Protein AF-A0A519QI95-F1 (afdb_monomer_lite)

Sequence (100 aa):
SDVVQIDHFGTYACRPVNNQAGNRPSAHSRAAALDFGGVRLRDGRRITVAGDWSADDAEARFLKRIRDDACRIFGTVLSPDYNSFHRDHLHLEPGGRLCS

Radius of gyration: 13.73 Å; chains: 1; bounding box: 38×26×34 Å

pLDDT: mean 96.86, std 2.3, range [86.88, 98.81]

Structure (mmCIF, N/CA/C/O backbone):
data_AF-A0A519QI95-F1
#
_entry.id   AF-A0A519QI95-F1
#
loop_
_atom_site.group_PDB
_atom_site.id
_atom_site.type_symbol
_atom_site.label_atom_id
_atom_site.label_alt_id
_atom_site.label_comp_id
_atom_site.label_asym_id
_atom_site.label_entity_id
_atom_site.label_seq_id
_atom_site.pdbx_PDB_ins_code
_atom_site.Cartn_x
_atom_site.Cartn_y
_atom_site.Cartn_z
_atom_site.occupancy
_atom_site.B_iso_or_equiv
_atom_site.auth_seq_id
_atom_site.auth_comp_id
_atom_site.auth_asym_id
_atom_site.auth_atom_id
_atom_site.pdbx_PDB_model_num
ATOM 1 N N . SER A 1 1 ? -17.630 2.031 11.699 1.00 91.88 1 SER A N 1
ATOM 2 C CA . SER A 1 1 ? -17.479 3.315 10.995 1.00 91.88 1 SER A CA 1
ATOM 3 C C . SER A 1 1 ? -17.062 3.018 9.572 1.00 91.88 1 SER A C 1
ATOM 5 O O . SER A 1 1 ? -16.319 2.060 9.382 1.00 91.88 1 SER A O 1
ATOM 7 N N . ASP A 1 2 ? -17.564 3.777 8.602 1.00 97.56 2 ASP A N 1
ATOM 8 C CA . ASP A 1 2 ? -17.315 3.526 7.178 1.00 97.56 2 ASP A CA 1
ATOM 9 C C . ASP A 1 2 ? -15.968 4.096 6.743 1.00 97.56 2 ASP A C 1
ATOM 11 O O . ASP A 1 2 ? -15.550 5.144 7.242 1.00 97.56 2 ASP A O 1
ATOM 15 N N . VAL A 1 3 ? -15.329 3.453 5.764 1.00 97.88 3 VAL A N 1
ATOM 16 C CA . VAL A 1 3 ? -14.205 4.047 5.030 1.00 97.88 3 VAL A CA 1
ATOM 17 C C . VAL A 1 3 ? -14.740 5.178 4.155 1.00 97.88 3 VAL A C 1
ATOM 19 O O . VAL A 1 3 ? -15.657 4.974 3.363 1.00 97.88 3 VAL A O 1
ATOM 22 N N . VAL A 1 4 ? -14.156 6.366 4.288 1.00 98.62 4 VAL A N 1
ATOM 23 C CA . VAL A 1 4 ? -14.525 7.555 3.497 1.00 98.62 4 VAL A CA 1
ATOM 24 C C . VAL A 1 4 ? -13.399 8.039 2.591 1.00 98.62 4 VAL A C 1
ATOM 26 O O . VAL A 1 4 ? -13.644 8.842 1.696 1.00 98.62 4 VAL A O 1
ATOM 29 N N . GLN A 1 5 ? -12.171 7.557 2.798 1.00 98.56 5 GLN A N 1
ATOM 30 C CA . GLN A 1 5 ? -11.023 7.895 1.962 1.00 98.56 5 GLN A CA 1
ATOM 31 C C . GLN A 1 5 ? -9.966 6.789 2.008 1.00 98.56 5 GLN A C 1
ATOM 33 O O . GLN A 1 5 ? -9.762 6.159 3.046 1.00 98.56 5 GLN A O 1
ATOM 38 N N . ILE A 1 6 ? -9.264 6.612 0.889 1.00 98.38 6 ILE A N 1
ATOM 39 C CA . ILE A 1 6 ? -8.042 5.812 0.774 1.00 98.38 6 ILE A CA 1
ATOM 40 C C . ILE A 1 6 ? -6.855 6.770 0.658 1.00 98.38 6 ILE A C 1
ATOM 42 O O . ILE A 1 6 ? -6.888 7.696 -0.151 1.00 98.38 6 ILE A O 1
ATOM 46 N N . ASP A 1 7 ? -5.811 6.537 1.447 1.00 98.44 7 ASP A N 1
ATOM 47 C CA . ASP A 1 7 ? -4.531 7.230 1.323 1.00 98.44 7 ASP A CA 1
ATOM 48 C C . ASP A 1 7 ? -3.549 6.339 0.540 1.00 98.44 7 ASP A C 1
ATOM 50 O O . ASP A 1 7 ? -3.398 5.154 0.843 1.00 98.44 7 ASP A O 1
ATOM 54 N N . HIS A 1 8 ? -2.870 6.899 -0.464 1.00 98.19 8 HIS A N 1
ATOM 55 C CA . HIS A 1 8 ? -1.904 6.182 -1.304 1.00 98.19 8 HIS A CA 1
ATOM 56 C C . HIS A 1 8 ? -0.688 7.056 -1.645 1.00 98.19 8 HIS A C 1
ATOM 58 O O . HIS A 1 8 ? -0.780 8.284 -1.637 1.00 98.19 8 HIS A O 1
ATOM 64 N N . PHE A 1 9 ? 0.441 6.436 -1.995 1.00 97.75 9 PHE A N 1
ATOM 65 C CA . PHE A 1 9 ? 1.687 7.133 -2.363 1.00 97.75 9 PHE A CA 1
ATOM 66 C C . PHE A 1 9 ? 1.891 7.287 -3.873 1.00 97.75 9 PHE A C 1
ATOM 68 O O . PHE A 1 9 ? 2.844 7.923 -4.316 1.00 97.75 9 PHE A O 1
ATOM 75 N N . GLY A 1 10 ? 0.942 6.786 -4.666 1.00 96.44 10 GLY A N 1
ATOM 76 C CA . GLY A 1 10 ? 0.854 7.043 -6.099 1.00 96.44 10 GLY A CA 1
ATOM 77 C C . GLY A 1 10 ? 0.927 5.773 -6.932 1.00 96.44 10 GLY A C 1
ATOM 78 O O . GLY A 1 10 ? 1.037 4.664 -6.412 1.00 96.44 10 GLY A O 1
ATOM 79 N N . THR A 1 11 ? 0.827 5.964 -8.245 1.00 97.06 11 THR A N 1
ATOM 80 C CA . THR A 1 11 ? 0.807 4.870 -9.223 1.00 97.06 11 THR A CA 1
ATOM 81 C C . THR A 1 11 ? 1.953 4.939 -10.222 1.00 97.06 11 THR A C 1
ATOM 83 O O . THR A 1 11 ? 2.465 3.905 -10.644 1.00 97.06 11 THR A O 1
ATOM 86 N N . TYR A 1 12 ? 2.419 6.139 -10.572 1.00 97.06 12 TYR A N 1
ATOM 87 C CA . TYR A 1 12 ? 3.472 6.336 -11.562 1.00 97.06 12 TYR A CA 1
ATOM 88 C C . TYR A 1 12 ? 4.758 6.884 -10.944 1.00 97.06 12 TYR A C 1
ATOM 90 O O . TYR A 1 12 ? 4.757 7.911 -10.269 1.00 97.06 12 TYR A O 1
ATOM 98 N N . ALA A 1 13 ? 5.868 6.217 -11.250 1.00 95.75 13 ALA A N 1
ATOM 99 C CA . ALA A 1 13 ? 7.218 6.707 -11.018 1.00 95.75 13 ALA A CA 1
ATOM 100 C C . ALA A 1 13 ? 8.170 6.019 -12.004 1.00 95.75 13 ALA A C 1
ATOM 102 O O . ALA A 1 13 ? 8.371 4.805 -11.936 1.00 95.75 13 ALA A O 1
ATOM 103 N N . CYS A 1 14 ? 8.773 6.783 -12.918 1.00 96.00 14 CYS A N 1
ATOM 104 C CA . CYS A 1 14 ? 9.738 6.252 -13.882 1.00 96.00 14 CYS A CA 1
ATOM 105 C C . CYS A 1 14 ? 11.079 5.956 -13.191 1.00 96.00 14 CYS A C 1
ATOM 107 O O . CYS A 1 14 ? 11.973 6.797 -13.151 1.00 96.00 14 CYS A O 1
ATOM 109 N N . ARG A 1 15 ? 11.185 4.768 -12.586 1.00 94.94 15 ARG A N 1
ATOM 110 C CA . ARG A 1 15 ? 12.354 4.319 -11.819 1.00 94.94 15 ARG A CA 1
ATOM 111 C C . ARG A 1 15 ? 12.578 2.804 -11.921 1.00 94.94 15 ARG A C 1
ATOM 113 O O . ARG A 1 15 ? 11.620 2.052 -12.156 1.00 94.94 15 ARG A O 1
ATOM 120 N N . PRO A 1 16 ? 13.812 2.322 -11.698 1.00 96.12 16 PRO A N 1
ATOM 121 C CA . PRO A 1 16 ? 14.051 0.903 -11.464 1.00 96.12 16 PRO A CA 1
ATOM 122 C C . PRO A 1 16 ? 13.473 0.456 -10.109 1.00 96.12 16 PRO A C 1
ATOM 124 O O . PRO A 1 16 ? 13.159 1.278 -9.241 1.00 96.12 16 PRO A O 1
ATOM 127 N N . VAL A 1 17 ? 13.329 -0.860 -9.920 1.00 93.06 17 VAL A N 1
ATOM 128 C CA . VAL A 1 17 ? 12.896 -1.446 -8.637 1.00 93.06 17 VAL A CA 1
ATOM 129 C C . VAL A 1 17 ? 13.790 -0.946 -7.496 1.00 93.06 17 VAL A C 1
ATOM 131 O O . VAL A 1 17 ? 15.019 -0.948 -7.605 1.00 93.06 17 VAL A O 1
ATOM 134 N N . ASN A 1 18 ? 13.154 -0.508 -6.405 1.00 91.06 18 ASN A N 1
ATOM 135 C CA . ASN A 1 18 ? 13.783 0.068 -5.210 1.00 91.06 18 ASN A CA 1
ATOM 136 C C . ASN A 1 18 ? 14.677 1.296 -5.472 1.00 91.06 18 ASN A C 1
ATOM 138 O O . ASN A 1 18 ? 15.527 1.603 -4.642 1.00 91.06 18 ASN A O 1
ATOM 142 N N . ASN A 1 19 ? 14.514 1.9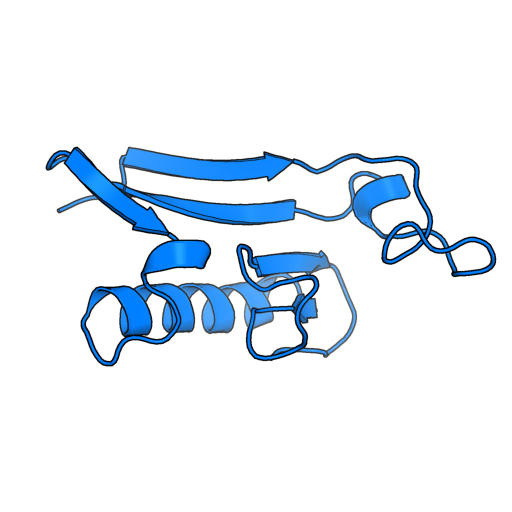96 -6.608 1.00 91.50 19 ASN A N 1
ATOM 143 C CA . ASN A 1 19 ? 15.404 3.088 -7.041 1.00 91.50 19 ASN A CA 1
ATOM 144 C C . ASN A 1 19 ? 16.884 2.677 -7.192 1.00 91.50 19 ASN A C 1
ATOM 146 O O . ASN A 1 19 ? 17.764 3.534 -7.205 1.00 91.50 19 ASN A O 1
ATOM 150 N N . GLN A 1 20 ? 17.184 1.383 -7.322 1.00 92.38 20 GLN A N 1
ATOM 151 C CA . GLN A 1 20 ? 18.564 0.909 -7.442 1.00 92.38 20 GLN A CA 1
ATOM 152 C C . GLN A 1 20 ? 18.970 0.809 -8.914 1.00 92.38 20 GLN A C 1
ATOM 154 O O . GLN A 1 20 ? 18.299 0.154 -9.715 1.00 92.38 20 GLN A O 1
ATOM 159 N N . ALA A 1 21 ? 20.072 1.465 -9.280 1.00 92.88 21 ALA A N 1
ATOM 160 C CA . ALA A 1 21 ? 20.606 1.417 -10.636 1.00 92.8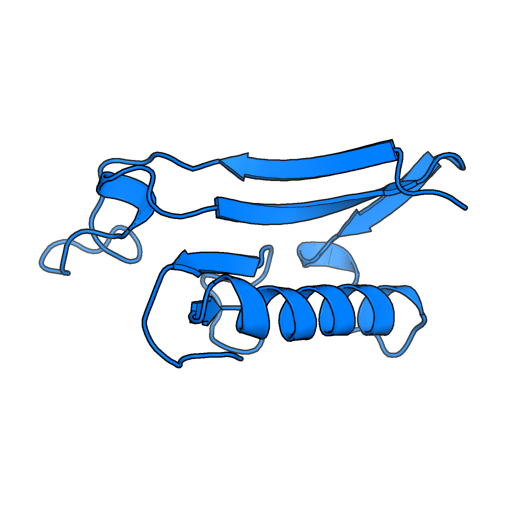8 21 ALA A CA 1
ATOM 161 C C . ALA A 1 21 ? 20.963 -0.026 -11.038 1.00 92.88 21 ALA A C 1
ATOM 163 O O . ALA A 1 21 ? 21.507 -0.783 -10.240 1.00 92.88 21 ALA A O 1
ATOM 164 N N . GLY A 1 22 ? 20.643 -0.403 -12.278 1.00 93.81 22 GLY A N 1
ATOM 165 C CA . GLY A 1 22 ? 20.855 -1.761 -12.794 1.00 93.81 22 GLY A CA 1
ATOM 166 C C . GLY A 1 22 ? 19.702 -2.738 -12.536 1.00 93.81 22 GLY A C 1
ATOM 167 O O . GLY A 1 22 ? 19.624 -3.759 -13.216 1.00 93.81 22 GLY A O 1
ATOM 168 N N . ASN A 1 23 ? 18.761 -2.421 -11.638 1.00 95.00 23 ASN A N 1
ATOM 169 C CA . ASN A 1 23 ? 17.551 -3.229 -11.480 1.00 95.00 23 ASN A CA 1
ATOM 170 C C . ASN A 1 23 ? 16.605 -3.077 -12.677 1.00 95.00 23 ASN A C 1
ATOM 172 O O . ASN A 1 23 ? 16.572 -2.049 -13.359 1.00 95.00 23 ASN A O 1
ATOM 176 N N . ARG A 1 24 ? 15.757 -4.094 -12.882 1.00 95.06 24 ARG A N 1
ATOM 177 C CA . ARG A 1 24 ? 14.665 -4.032 -13.864 1.00 95.06 24 ARG A CA 1
ATOM 178 C C . ARG A 1 24 ? 13.741 -2.827 -13.602 1.00 95.06 24 ARG A C 1
ATOM 180 O O . ARG A 1 24 ? 13.597 -2.411 -12.446 1.00 95.06 24 ARG A O 1
ATOM 187 N N . PRO A 1 25 ? 13.040 -2.308 -14.628 1.00 95.88 25 PRO A N 1
ATOM 188 C CA . PRO A 1 25 ? 12.002 -1.300 -14.427 1.00 95.88 25 PRO A CA 1
ATOM 189 C C . PRO A 1 25 ? 10.913 -1.791 -13.460 1.00 95.88 25 PRO A C 1
ATOM 191 O O . PRO A 1 25 ? 10.424 -2.917 -13.596 1.00 95.88 25 PRO A O 1
ATOM 194 N N . SER A 1 26 ? 10.521 -0.942 -12.506 1.00 95.19 26 SER A N 1
ATOM 195 C CA . SER A 1 26 ? 9.396 -1.202 -11.590 1.00 95.19 26 SER A CA 1
ATOM 196 C C . SER A 1 26 ? 8.060 -1.200 -12.346 1.00 95.19 26 SER A C 1
ATOM 198 O O . SER A 1 26 ? 7.955 -0.549 -13.387 1.00 95.19 26 SER A O 1
ATOM 200 N N . ALA A 1 27 ? 7.006 -1.850 -11.843 1.00 96.31 27 ALA A N 1
ATOM 201 C CA . ALA A 1 27 ? 5.666 -1.681 -12.414 1.00 96.31 27 ALA A CA 1
ATOM 202 C C . ALA A 1 27 ? 5.162 -0.228 -12.343 1.00 96.31 27 ALA A C 1
ATOM 204 O O . ALA A 1 27 ? 4.491 0.230 -13.271 1.00 96.31 27 ALA A O 1
ATOM 205 N N . HIS A 1 28 ? 5.605 0.553 -11.351 1.00 97.44 28 HIS A N 1
ATOM 206 C CA . HIS A 1 28 ? 5.349 1.997 -11.305 1.00 97.44 28 HIS A CA 1
ATOM 207 C C . HIS A 1 28 ? 5.891 2.753 -12.520 1.00 97.44 28 HIS A C 1
ATOM 209 O O . HIS A 1 28 ? 5.321 3.775 -12.899 1.00 97.44 28 HIS A O 1
ATOM 215 N N . SER A 1 29 ? 6.939 2.251 -13.188 1.00 96.69 29 SER A N 1
ATOM 216 C CA . SER A 1 29 ? 7.455 2.884 -14.415 1.00 96.69 29 SER A CA 1
ATOM 217 C C . SER A 1 29 ? 6.447 2.871 -15.565 1.00 96.69 29 SER A C 1
ATOM 219 O O . SER A 1 29 ? 6.596 3.624 -16.521 1.00 96.69 29 SER A O 1
ATOM 221 N N . ARG A 1 30 ? 5.403 2.040 -15.460 1.00 95.88 30 ARG A N 1
ATOM 222 C CA . ARG A 1 30 ? 4.324 1.891 -16.443 1.00 95.88 30 ARG A CA 1
ATOM 223 C C . ARG A 1 30 ? 2.954 2.272 -15.879 1.00 95.88 30 ARG A C 1
ATOM 225 O O . ARG A 1 30 ? 1.949 1.919 -16.481 1.00 95.88 30 ARG A O 1
ATOM 232 N N . ALA A 1 31 ? 2.913 2.931 -14.716 1.00 96.62 31 ALA A N 1
ATOM 233 C CA . ALA A 1 31 ? 1.682 3.177 -13.958 1.00 96.62 31 ALA A CA 1
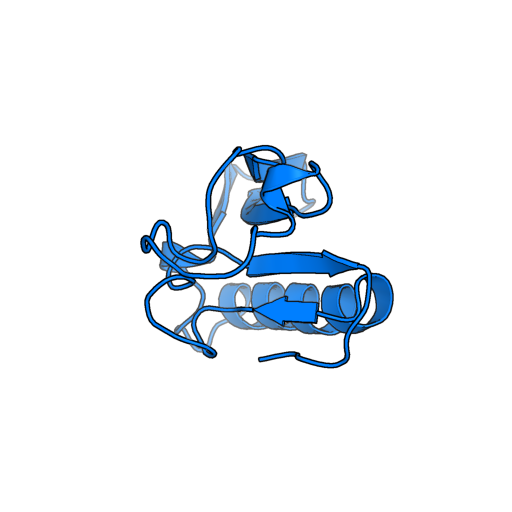ATOM 234 C C . ALA A 1 31 ? 0.868 1.895 -13.672 1.00 96.62 31 ALA A C 1
ATOM 236 O O . ALA A 1 31 ? -0.345 1.943 -13.494 1.00 96.62 31 ALA A O 1
ATOM 237 N N . ALA A 1 32 ? 1.546 0.744 -13.632 1.00 96.81 32 ALA A N 1
ATOM 238 C CA . ALA A 1 32 ? 0.945 -0.572 -13.448 1.00 96.81 32 ALA A CA 1
ATOM 239 C C . ALA A 1 32 ? 1.061 -1.047 -11.992 1.00 96.81 32 ALA A C 1
ATOM 241 O O . ALA A 1 32 ? 1.170 -2.238 -11.745 1.00 96.81 32 ALA A O 1
ATOM 242 N N . ALA A 1 33 ? 1.094 -0.125 -11.032 1.00 97.69 33 ALA A N 1
ATOM 243 C CA . ALA A 1 33 ? 1.098 -0.448 -9.613 1.00 97.69 33 ALA A CA 1
ATOM 244 C C . ALA A 1 33 ? 0.451 0.670 -8.793 1.00 97.69 33 ALA A C 1
ATOM 246 O O . ALA A 1 33 ? 0.325 1.795 -9.278 1.00 97.69 33 ALA A O 1
ATOM 247 N N . LEU A 1 34 ? 0.067 0.364 -7.556 1.00 98.12 34 LEU A N 1
ATOM 248 C CA . LEU A 1 34 ? -0.438 1.311 -6.564 1.00 98.12 34 LEU A CA 1
ATOM 249 C C . LEU A 1 34 ? 0.214 1.023 -5.211 1.00 98.12 34 LEU A C 1
ATOM 251 O O . LEU A 1 34 ? 0.146 -0.105 -4.732 1.00 98.12 34 LEU A O 1
ATOM 255 N N . ASP A 1 35 ? 0.752 2.059 -4.572 1.00 98.50 35 ASP A N 1
ATOM 256 C CA . ASP A 1 35 ? 1.236 1.970 -3.192 1.00 98.50 35 ASP A CA 1
ATOM 257 C C . ASP A 1 35 ? 0.135 2.452 -2.232 1.00 98.50 35 ASP A C 1
ATOM 259 O O . ASP A 1 35 ? -0.087 3.656 -2.075 1.00 98.50 35 ASP A O 1
ATOM 263 N N . PHE A 1 36 ? -0.594 1.520 -1.614 1.00 98.75 36 PHE A N 1
ATOM 264 C CA . PHE A 1 36 ? -1.662 1.795 -0.645 1.00 98.75 36 PHE A CA 1
ATOM 265 C C . PHE A 1 36 ? -1.080 2.067 0.749 1.00 98.75 36 PHE A C 1
ATOM 267 O O . PHE A 1 36 ? -0.396 1.214 1.307 1.00 98.75 36 PHE A O 1
ATOM 274 N N . GLY A 1 37 ? -1.384 3.224 1.341 1.00 98.69 37 GLY A N 1
ATOM 275 C CA . GLY A 1 37 ? -0.863 3.628 2.654 1.00 98.69 37 GLY A CA 1
ATOM 276 C C . GLY A 1 37 ? -1.848 3.460 3.817 1.00 98.69 37 GLY A C 1
ATOM 277 O O . GLY A 1 37 ? -1.422 3.376 4.970 1.00 98.69 37 GLY A O 1
ATOM 278 N N . GLY A 1 38 ? -3.158 3.417 3.552 1.00 98.69 38 GLY A N 1
ATOM 279 C CA . GLY A 1 38 ? -4.174 3.282 4.597 1.00 98.69 38 GLY A CA 1
ATOM 280 C C . GLY A 1 38 ? -5.549 3.829 4.219 1.00 98.69 38 GLY A C 1
ATOM 281 O O . GLY A 1 38 ? -5.821 4.161 3.065 1.00 98.69 38 GLY A O 1
ATOM 282 N N . VAL A 1 39 ? -6.420 3.957 5.219 1.00 98.81 39 VAL A N 1
ATOM 283 C CA . VAL A 1 39 ? -7.772 4.514 5.078 1.00 98.81 39 VAL A CA 1
ATOM 284 C C . VAL A 1 39 ? -8.072 5.572 6.131 1.00 98.81 39 VAL A C 1
ATOM 286 O O . VAL A 1 39 ? -7.501 5.580 7.224 1.00 98.81 39 VAL A O 1
ATOM 289 N N . ARG A 1 40 ? -9.044 6.430 5.815 1.00 98.56 40 ARG A N 1
ATOM 290 C CA . ARG A 1 40 ? -9.708 7.309 6.782 1.00 98.56 40 ARG A CA 1
ATOM 291 C C . ARG A 1 40 ? -11.145 6.867 6.966 1.00 98.56 40 ARG A C 1
ATOM 293 O O . ARG A 1 40 ? -11.841 6.575 5.989 1.00 98.56 40 ARG A O 1
ATOM 300 N N . LEU A 1 41 ? -11.579 6.838 8.216 1.00 98.56 41 LEU A N 1
ATOM 301 C CA . LEU A 1 41 ? -12.935 6.480 8.592 1.00 98.56 41 LEU A CA 1
ATOM 302 C C . LEU A 1 41 ? -13.788 7.731 8.810 1.00 98.56 41 LEU A C 1
ATOM 304 O O . LEU A 1 41 ? -13.278 8.805 9.130 1.00 98.56 41 LEU A O 1
ATOM 308 N N . ARG A 1 42 ? -15.110 7.590 8.669 1.00 98.50 42 ARG A N 1
ATOM 309 C CA . ARG A 1 42 ? -16.083 8.681 8.863 1.00 98.50 42 ARG A CA 1
ATOM 310 C C . ARG A 1 42 ? -16.008 9.323 10.255 1.00 98.50 42 ARG A C 1
ATOM 312 O O . ARG A 1 42 ? -16.372 10.481 10.409 1.00 98.50 42 ARG A O 1
ATOM 319 N N . ASP A 1 43 ? -15.535 8.574 11.249 1.00 97.62 43 ASP A N 1
ATOM 320 C CA . ASP A 1 43 ? -15.359 9.022 12.638 1.00 97.62 43 ASP A CA 1
ATOM 321 C C . ASP A 1 43 ? -14.032 9.774 12.873 1.00 97.62 43 ASP A C 1
ATOM 323 O O . ASP A 1 43 ? -13.714 10.120 14.007 1.00 97.62 43 ASP A O 1
ATOM 327 N N . GLY A 1 44 ? -13.258 10.033 11.814 1.00 97.81 44 GLY A N 1
ATOM 328 C CA . GLY A 1 44 ? -11.993 10.762 11.865 1.00 97.81 44 GL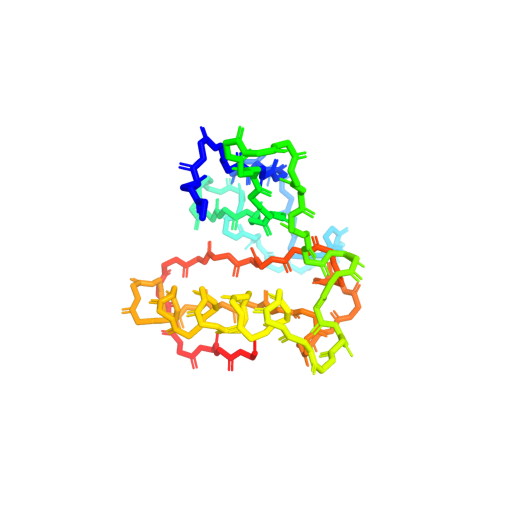Y A CA 1
ATOM 329 C C . GLY A 1 44 ? -10.769 9.889 12.143 1.00 97.81 44 GLY A C 1
ATOM 330 O O . GLY A 1 44 ? -9.647 10.379 12.005 1.00 97.81 44 GLY A O 1
ATOM 331 N N . ARG A 1 45 ? -10.941 8.602 12.479 1.00 97.56 45 ARG A N 1
ATOM 332 C CA . ARG A 1 45 ? -9.801 7.692 12.653 1.00 97.56 45 ARG A CA 1
ATOM 333 C C . ARG A 1 45 ? -9.065 7.469 11.340 1.00 97.56 45 ARG A C 1
ATOM 335 O O . ARG A 1 45 ? -9.661 7.425 10.260 1.00 97.56 45 ARG A O 1
ATOM 342 N N . ARG A 1 46 ? -7.758 7.258 11.459 1.00 98.25 46 ARG A N 1
ATOM 343 C CA . ARG A 1 46 ? -6.878 6.890 10.357 1.00 98.25 46 ARG A CA 1
ATOM 344 C C . ARG A 1 46 ? -6.226 5.559 10.692 1.00 98.25 46 ARG A C 1
ATOM 346 O O . ARG A 1 46 ? -5.647 5.439 11.762 1.00 98.25 46 ARG A O 1
ATOM 353 N N . ILE A 1 47 ? -6.347 4.601 9.783 1.00 98.62 47 ILE A N 1
ATOM 354 C CA . ILE A 1 47 ? -5.717 3.286 9.897 1.00 98.62 47 ILE A CA 1
ATOM 355 C C . ILE A 1 47 ? -4.673 3.216 8.792 1.00 98.62 47 ILE A C 1
ATOM 357 O O . ILE A 1 47 ? -5.016 3.298 7.611 1.00 98.62 47 ILE A O 1
ATOM 361 N N . THR A 1 48 ? -3.407 3.120 9.164 1.00 98.81 48 THR A N 1
ATOM 362 C CA . THR A 1 48 ? -2.253 3.245 8.275 1.00 98.81 48 THR A CA 1
ATOM 363 C C . THR A 1 48 ? -1.359 2.022 8.359 1.00 98.81 48 THR A C 1
ATOM 365 O O . THR A 1 48 ? -1.141 1.473 9.434 1.00 98.81 48 THR A O 1
ATOM 368 N N . VAL A 1 49 ? -0.769 1.628 7.232 1.00 98.69 49 VAL A N 1
ATOM 369 C CA . VAL A 1 49 ? 0.218 0.537 7.220 1.00 98.69 49 VAL A CA 1
ATOM 370 C C . VAL A 1 49 ? 1.421 0.900 8.096 1.00 98.69 49 VAL A C 1
ATOM 372 O O . VAL A 1 49 ? 1.869 0.089 8.895 1.00 98.69 49 VAL A O 1
ATOM 375 N N . ALA A 1 50 ? 1.890 2.147 8.024 1.00 98.44 50 ALA A N 1
ATOM 376 C CA . ALA A 1 50 ? 3.029 2.610 8.814 1.00 98.44 50 ALA A CA 1
ATOM 377 C C . ALA A 1 50 ? 2.814 2.543 10.339 1.00 98.44 50 ALA A C 1
ATOM 379 O O . ALA A 1 50 ? 3.770 2.294 11.070 1.00 98.44 50 ALA A O 1
ATOM 380 N N . GLY A 1 51 ? 1.597 2.824 10.817 1.00 98.19 51 GLY A N 1
ATOM 381 C CA . GLY A 1 51 ? 1.296 2.921 12.248 1.00 98.19 51 GLY A CA 1
ATOM 382 C C . GLY A 1 51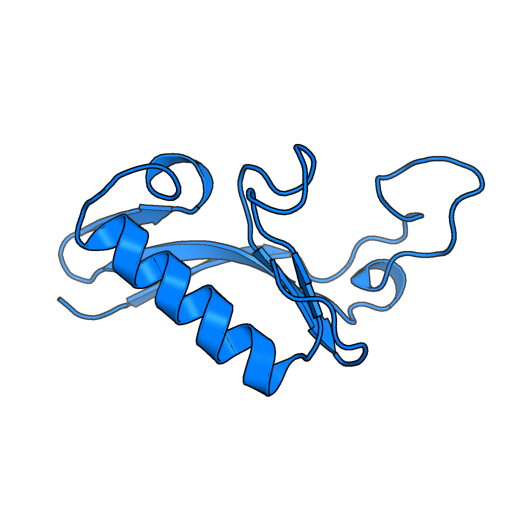 ? 0.723 1.644 12.854 1.00 98.19 51 GLY A C 1
ATOM 383 O O . GLY A 1 51 ? 1.054 1.309 13.987 1.00 98.19 51 GLY A O 1
ATOM 384 N N . 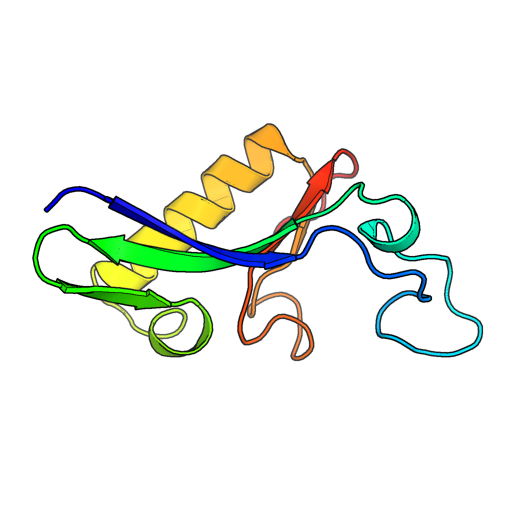ASP A 1 52 ? -0.105 0.924 12.098 1.00 98.44 52 ASP A N 1
ATOM 385 C CA . ASP A 1 52 ? -1.036 -0.054 12.670 1.00 98.44 52 ASP A CA 1
ATOM 386 C C . ASP A 1 52 ? -0.757 -1.493 12.202 1.00 98.44 52 ASP A C 1
ATOM 388 O O . ASP A 1 52 ? -1.414 -2.430 12.639 1.00 98.44 52 ASP A O 1
ATOM 392 N N . TRP A 1 53 ? 0.218 -1.713 11.313 1.00 98.44 53 TRP A N 1
ATOM 393 C CA . TRP A 1 53 ? 0.454 -3.031 10.706 1.00 98.44 53 TRP A CA 1
ATOM 394 C C . TRP A 1 53 ? 0.914 -4.118 11.682 1.00 98.44 53 TRP A C 1
ATOM 396 O O . TRP A 1 53 ? 0.512 -5.277 11.549 1.00 98.44 53 TRP A O 1
ATOM 406 N N . SER A 1 54 ? 1.784 -3.751 12.623 1.00 96.56 54 SER A N 1
ATOM 407 C CA . SER A 1 54 ? 2.467 -4.693 13.523 1.00 96.56 54 SER A CA 1
ATOM 408 C C . SER A 1 54 ? 1.763 -4.872 14.871 1.00 96.56 54 SER A C 1
ATOM 410 O O . SER A 1 54 ? 2.284 -5.574 15.736 1.00 96.56 54 SER A O 1
ATOM 412 N N . ALA A 1 55 ? 0.619 -4.217 15.077 1.00 94.81 55 ALA A N 1
ATOM 413 C CA . ALA A 1 55 ? -0.193 -4.400 16.273 1.00 94.81 55 ALA A CA 1
ATOM 414 C C . ALA A 1 55 ? -0.957 -5.740 16.231 1.00 94.81 55 ALA A C 1
ATOM 416 O O . ALA A 1 55 ? -1.036 -6.400 15.195 1.00 94.81 55 ALA A O 1
ATOM 417 N N . ASP A 1 56 ? -1.545 -6.140 17.360 1.00 95.44 56 ASP A N 1
ATOM 418 C CA . ASP A 1 56 ? -2.460 -7.293 17.444 1.00 95.44 56 ASP A CA 1
ATOM 419 C C . ASP A 1 56 ? -3.900 -6.845 17.756 1.00 95.44 56 ASP A C 1
ATOM 421 O O . ASP A 1 56 ? -4.596 -7.342 18.647 1.00 95.44 56 ASP A O 1
ATOM 425 N N . ASP A 1 57 ? -4.369 -5.843 17.019 1.00 97.75 57 ASP A N 1
ATOM 426 C CA . ASP A 1 57 ? -5.669 -5.209 17.214 1.00 97.75 57 ASP A CA 1
ATOM 427 C C . ASP A 1 57 ? -6.567 -5.301 15.968 1.00 97.75 57 ASP A C 1
ATOM 429 O O . ASP A 1 57 ? -6.327 -6.055 15.016 1.00 97.75 57 ASP A O 1
ATOM 433 N N . ALA A 1 58 ? -7.720 -4.630 16.030 1.00 97.81 58 ALA A N 1
ATOM 434 C CA . ALA A 1 58 ? -8.711 -4.694 14.966 1.00 97.81 58 ALA A CA 1
ATOM 435 C C . ALA A 1 58 ? -8.215 -4.008 13.686 1.00 97.81 58 ALA A C 1
ATOM 437 O O . ALA A 1 58 ? -8.538 -4.471 12.589 1.00 97.81 58 ALA A O 1
ATOM 438 N N . GLU A 1 59 ? -7.431 -2.947 13.838 1.00 98.25 59 GLU A N 1
ATOM 439 C CA . GLU A 1 59 ? -6.806 -2.143 12.801 1.00 98.25 59 GLU A CA 1
ATOM 440 C C . GLU A 1 59 ? -5.754 -2.955 12.033 1.00 98.25 59 GLU A C 1
ATOM 442 O O . GLU A 1 59 ? -5.852 -3.066 10.805 1.00 98.25 59 GLU A O 1
ATOM 447 N N . ALA A 1 60 ? -4.848 -3.641 12.736 1.00 98.38 60 ALA A N 1
ATOM 448 C CA . ALA A 1 60 ? -3.899 -4.572 12.131 1.00 98.38 60 ALA A CA 1
ATOM 449 C C . ALA A 1 60 ? -4.626 -5.678 11.353 1.00 98.38 60 ALA A C 1
ATOM 451 O O . ALA A 1 60 ? -4.382 -5.891 10.162 1.00 98.38 60 ALA A O 1
ATOM 452 N N . ARG A 1 61 ? -5.610 -6.343 11.980 1.00 98.50 61 ARG A N 1
ATOM 453 C CA . ARG A 1 61 ? -6.416 -7.393 11.324 1.00 98.50 61 ARG A CA 1
ATOM 454 C C . ARG A 1 61 ? -7.188 -6.870 10.113 1.00 98.50 61 ARG A C 1
ATOM 456 O O . ARG A 1 61 ? -7.411 -7.608 9.154 1.00 98.50 61 ARG A O 1
ATOM 463 N N . PHE A 1 62 ? -7.627 -5.615 10.141 1.00 98.19 62 PHE A N 1
ATOM 464 C CA . PHE A 1 62 ? -8.269 -4.960 9.007 1.00 98.19 62 PHE A CA 1
ATOM 465 C C . PHE A 1 62 ? -7.291 -4.757 7.840 1.00 98.19 62 PHE A C 1
ATOM 467 O O . PHE A 1 62 ? -7.622 -5.134 6.717 1.00 98.19 62 PHE A O 1
ATOM 474 N N . LEU A 1 63 ? -6.072 -4.277 8.096 1.00 98.69 63 LEU A N 1
ATOM 475 C CA . LEU A 1 63 ? -5.038 -4.123 7.065 1.00 98.69 63 LEU A CA 1
ATOM 476 C C . LEU A 1 63 ? -4.587 -5.468 6.475 1.00 98.69 63 LEU A C 1
ATOM 478 O O . LEU A 1 63 ? -4.442 -5.582 5.257 1.00 98.69 63 LEU A O 1
ATOM 482 N N . LYS A 1 64 ? -4.426 -6.509 7.304 1.00 98.44 64 LYS A N 1
ATOM 483 C CA . LYS A 1 64 ? -4.088 -7.864 6.828 1.00 98.44 64 LYS A CA 1
ATOM 484 C C . LYS A 1 64 ? -5.181 -8.437 5.918 1.00 98.44 64 LYS A C 1
ATOM 486 O O . LYS A 1 64 ? -4.856 -9.049 4.905 1.00 98.44 64 LYS A O 1
ATOM 491 N N . ARG A 1 65 ? -6.462 -8.175 6.218 1.00 98.31 65 ARG A N 1
ATOM 492 C CA . ARG A 1 65 ? -7.579 -8.532 5.323 1.00 98.31 65 ARG A CA 1
ATOM 493 C C . ARG A 1 65 ? -7.510 -7.795 3.989 1.00 98.31 65 ARG A C 1
ATOM 495 O O . ARG A 1 65 ? -7.653 -8.438 2.957 1.00 98.31 65 ARG A O 1
ATOM 502 N N . ILE A 1 66 ? -7.228 -6.488 3.995 1.00 98.38 66 ILE A N 1
ATOM 503 C CA . ILE A 1 66 ? -7.013 -5.727 2.751 1.00 98.38 66 ILE A CA 1
ATOM 504 C C . ILE A 1 66 ? -5.888 -6.358 1.927 1.00 98.38 66 ILE A C 1
ATOM 506 O O . ILE A 1 66 ? -6.074 -6.573 0.733 1.00 98.38 66 ILE A O 1
ATOM 510 N N . ARG A 1 67 ? -4.748 -6.693 2.548 1.00 98.56 67 ARG A N 1
ATOM 511 C CA . ARG A 1 67 ? -3.635 -7.380 1.874 1.00 98.56 67 ARG A CA 1
ATOM 512 C C . ARG A 1 67 ? -4.094 -8.694 1.232 1.00 98.56 67 ARG A C 1
ATOM 514 O O . ARG A 1 67 ? -3.812 -8.926 0.058 1.00 98.56 67 ARG A O 1
ATOM 521 N N . ASP A 1 68 ? -4.792 -9.541 1.985 1.00 98.19 68 ASP A N 1
ATOM 522 C CA . ASP A 1 68 ? -5.227 -10.861 1.511 1.00 98.19 68 ASP A CA 1
ATOM 523 C C . ASP A 1 68 ? -6.227 -10.770 0.355 1.00 98.19 68 ASP A C 1
ATOM 525 O O . ASP A 1 68 ? -6.117 -11.510 -0.626 1.00 98.19 68 ASP A O 1
ATOM 529 N N . ASP A 1 69 ? -7.175 -9.838 0.427 1.00 98.19 69 ASP A N 1
ATOM 530 C CA . ASP A 1 69 ? -8.140 -9.615 -0.648 1.00 98.19 69 ASP A CA 1
ATOM 531 C C . ASP A 1 69 ? -7.485 -8.968 -1.872 1.00 98.19 69 ASP A C 1
ATOM 533 O O . ASP A 1 69 ? -7.740 -9.384 -3.004 1.00 98.19 69 ASP A O 1
ATOM 537 N N . ALA A 1 70 ? -6.570 -8.019 -1.669 1.00 98.06 70 ALA A N 1
ATOM 538 C CA . ALA A 1 70 ? -5.795 -7.425 -2.751 1.00 98.06 70 ALA A CA 1
ATOM 539 C C . ALA A 1 70 ? -4.932 -8.475 -3.469 1.00 98.06 70 ALA A C 1
ATOM 541 O O . ALA A 1 70 ? -4.854 -8.462 -4.695 1.00 98.06 70 ALA A O 1
ATOM 542 N N . CYS A 1 71 ? -4.359 -9.443 -2.749 1.00 97.94 71 CYS A N 1
ATOM 543 C CA . CYS A 1 71 ? -3.605 -10.543 -3.353 1.00 97.94 71 CYS A CA 1
ATOM 544 C C . CYS A 1 71 ? -4.448 -11.333 -4.368 1.00 97.94 71 CYS A C 1
ATOM 546 O O . CYS A 1 71 ? -3.952 -11.703 -5.431 1.00 97.94 71 CYS A O 1
ATOM 548 N N . ARG A 1 72 ? -5.743 -11.535 -4.093 1.00 96.56 72 ARG A N 1
ATOM 549 C CA . ARG A 1 72 ? -6.664 -12.230 -5.010 1.00 96.56 72 ARG A CA 1
ATOM 550 C C . ARG A 1 72 ? -6.959 -11.430 -6.279 1.00 96.56 72 ARG A C 1
ATOM 552 O O . ARG A 1 72 ? -7.250 -12.028 -7.310 1.00 96.56 72 ARG A O 1
ATOM 559 N N . ILE A 1 73 ? -6.904 -10.101 -6.196 1.00 96.75 73 ILE A N 1
ATOM 560 C CA . ILE A 1 73 ? -7.241 -9.181 -7.291 1.00 96.75 73 ILE A CA 1
ATOM 561 C C . ILE A 1 73 ? -6.010 -8.871 -8.151 1.00 96.75 73 ILE A C 1
ATOM 563 O O . ILE A 1 73 ? -6.080 -8.926 -9.376 1.00 96.75 73 ILE A O 1
ATOM 567 N N . PHE A 1 74 ? -4.888 -8.540 -7.512 1.00 97.19 74 PHE A N 1
ATOM 568 C CA . PHE A 1 74 ? -3.676 -8.064 -8.176 1.00 97.19 74 PHE A CA 1
ATOM 569 C C . PHE A 1 74 ? -2.676 -9.199 -8.444 1.00 97.19 74 PHE A C 1
ATOM 571 O O . PHE A 1 74 ? -2.008 -9.202 -9.469 1.00 97.19 74 PHE A O 1
ATOM 578 N N . GLY A 1 75 ? -2.603 -10.224 -7.596 1.00 97.12 75 GLY A N 1
ATOM 579 C CA . GLY A 1 75 ? -1.669 -11.347 -7.754 1.00 97.12 75 GLY A CA 1
ATOM 580 C C . GLY A 1 75 ? -0.283 -11.105 -7.147 1.00 97.12 75 GLY A C 1
ATOM 581 O O . GLY A 1 75 ? 0.302 -12.050 -6.612 1.00 97.12 75 GLY A O 1
ATOM 582 N N . THR A 1 76 ? 0.213 -9.863 -7.145 1.00 97.62 76 THR A N 1
ATOM 583 C CA . THR A 1 76 ? 1.400 -9.469 -6.372 1.00 97.62 76 THR A CA 1
ATOM 584 C C . THR A 1 76 ? 1.053 -8.370 -5.375 1.00 97.62 76 THR A C 1
ATOM 586 O O . THR A 1 76 ? 0.583 -7.295 -5.751 1.00 97.62 76 THR A O 1
ATOM 589 N N . VAL A 1 77 ? 1.288 -8.660 -4.092 1.00 98.44 77 VAL A N 1
ATOM 590 C CA . VAL A 1 77 ? 1.108 -7.729 -2.974 1.00 98.44 77 VAL A CA 1
ATOM 591 C C . VAL A 1 77 ? 2.306 -7.823 -2.044 1.00 98.44 77 VAL A C 1
ATOM 593 O O . VAL A 1 77 ? 2.500 -8.842 -1.381 1.00 98.44 77 VAL A O 1
ATOM 596 N N . LEU A 1 78 ? 3.096 -6.753 -1.982 1.00 98.19 78 LEU A N 1
ATOM 597 C CA . LEU A 1 78 ? 4.250 -6.663 -1.088 1.00 98.19 78 LEU A CA 1
ATOM 598 C C . LEU A 1 78 ? 3.883 -5.781 0.098 1.00 98.19 78 LEU A C 1
ATOM 600 O O . LEU A 1 78 ? 3.433 -4.651 -0.082 1.00 98.19 78 LEU A O 1
ATOM 604 N N . SER A 1 79 ? 4.063 -6.304 1.302 1.00 98.38 79 SER A N 1
ATOM 605 C CA . SER A 1 79 ? 3.704 -5.630 2.549 1.00 98.38 79 SER A CA 1
ATOM 606 C C . SER A 1 79 ? 4.941 -5.394 3.419 1.00 98.38 79 SER A C 1
ATOM 608 O O . SER A 1 79 ? 6.036 -5.835 3.047 1.00 98.38 79 SER A O 1
ATOM 610 N N . PRO A 1 80 ? 4.807 -4.768 4.604 1.00 98.50 80 PRO A N 1
ATOM 611 C CA . PRO A 1 80 ? 5.913 -4.692 5.555 1.00 98.50 80 PRO A CA 1
ATOM 612 C C . PRO A 1 80 ? 6.525 -6.056 5.917 1.00 98.50 80 PRO A C 1
ATOM 614 O O . PRO A 1 80 ? 7.699 -6.106 6.278 1.00 98.50 80 PRO A O 1
ATOM 617 N N . ASP A 1 81 ? 5.773 -7.157 5.777 1.00 97.38 81 ASP A N 1
ATOM 618 C CA . ASP A 1 81 ? 6.270 -8.516 6.033 1.00 97.38 81 ASP A CA 1
ATOM 619 C C . ASP A 1 81 ? 7.230 -9.003 4.922 1.00 97.38 81 ASP A C 1
ATOM 621 O O . ASP A 1 81 ? 7.984 -9.952 5.128 1.00 97.38 81 ASP A O 1
ATOM 625 N N . TYR A 1 82 ? 7.245 -8.352 3.747 1.00 97.31 82 TYR A N 1
ATOM 626 C CA . TYR A 1 82 ? 8.164 -8.676 2.651 1.00 97.31 82 TYR A CA 1
ATOM 627 C C . TYR A 1 82 ? 9.579 -8.160 2.912 1.00 97.31 82 TYR A C 1
ATOM 629 O O . TYR A 1 82 ? 10.546 -8.916 2.825 1.00 97.31 82 TYR A O 1
ATOM 637 N N . ASN A 1 83 ? 9.710 -6.849 3.155 1.00 95.50 83 ASN A N 1
ATOM 638 C CA . ASN A 1 83 ? 10.971 -6.177 3.471 1.00 95.50 83 ASN A CA 1
ATOM 639 C C . ASN A 1 83 ? 10.756 -4.713 3.911 1.00 95.50 83 ASN A C 1
ATOM 641 O O . ASN A 1 83 ? 9.667 -4.147 3.826 1.00 95.50 83 ASN A O 1
ATOM 645 N N . SER A 1 84 ? 11.851 -4.057 4.304 1.00 96.06 84 SER A N 1
ATOM 646 C CA . SER A 1 84 ? 11.869 -2.678 4.812 1.00 96.06 84 SER A CA 1
ATOM 647 C C . SER A 1 84 ? 11.501 -1.585 3.797 1.00 96.06 84 SER A C 1
ATOM 649 O O . SER A 1 84 ? 11.186 -0.463 4.214 1.00 96.06 84 SER A O 1
ATOM 651 N N . PHE A 1 85 ? 11.520 -1.874 2.489 1.00 95.81 85 PHE A N 1
ATOM 652 C CA . PHE A 1 85 ? 11.067 -0.921 1.468 1.00 95.81 85 PHE A CA 1
ATOM 653 C C . PHE A 1 85 ? 9.549 -0.738 1.489 1.00 95.81 85 PHE A C 1
ATOM 655 O O . PHE A 1 85 ? 9.084 0.316 1.078 1.00 95.81 85 PHE A O 1
ATOM 662 N N . HIS A 1 86 ? 8.806 -1.708 2.025 1.00 97.69 86 HIS A N 1
ATOM 663 C CA . HIS A 1 86 ? 7.342 -1.715 2.080 1.00 97.69 86 HIS A CA 1
ATOM 664 C C . HIS A 1 86 ? 6.810 -1.470 3.496 1.00 97.69 86 HIS A C 1
ATOM 666 O O . HIS A 1 86 ? 5.659 -1.754 3.792 1.00 97.69 86 HIS A O 1
ATOM 672 N N . ARG A 1 87 ? 7.642 -0.946 4.405 1.00 97.75 87 ARG A N 1
ATOM 673 C CA . ARG A 1 87 ? 7.294 -0.775 5.829 1.00 97.75 87 ARG A CA 1
ATOM 674 C C . ARG A 1 87 ? 6.078 0.123 6.094 1.00 97.75 87 ARG A C 1
ATOM 676 O O . ARG A 1 87 ? 5.531 0.087 7.187 1.00 97.75 87 ARG A O 1
ATOM 683 N N . ASP A 1 88 ? 5.707 0.967 5.137 1.00 98.25 88 ASP A N 1
ATOM 684 C CA . ASP A 1 88 ? 4.678 1.998 5.276 1.00 98.25 88 ASP A CA 1
ATOM 685 C C . ASP A 1 88 ? 3.553 1.893 4.236 1.00 98.25 88 ASP A C 1
ATOM 687 O O . ASP A 1 88 ? 2.653 2.736 4.241 1.00 98.25 88 ASP A O 1
ATOM 691 N N . HIS A 1 89 ? 3.565 0.870 3.375 1.00 98.69 89 HIS A N 1
ATOM 692 C CA . HIS A 1 89 ? 2.542 0.675 2.350 1.00 98.69 89 HIS A CA 1
ATOM 693 C C . HIS A 1 89 ? 2.394 -0.787 1.915 1.00 98.69 89 HIS A C 1
ATOM 695 O O . HIS A 1 89 ? 3.260 -1.626 2.144 1.00 98.69 89 HIS A O 1
ATOM 701 N N . LEU A 1 90 ? 1.282 -1.072 1.239 1.00 98.75 90 LEU A N 1
ATOM 702 C CA . LEU A 1 90 ? 1.117 -2.266 0.419 1.00 98.75 90 LEU A CA 1
ATOM 703 C C . LEU A 1 90 ? 1.379 -1.892 -1.038 1.00 98.75 90 LEU A C 1
ATOM 705 O O . LEU A 1 90 ? 0.675 -1.040 -1.580 1.00 98.75 90 LEU A O 1
ATOM 709 N N . HIS A 1 91 ? 2.356 -2.530 -1.671 1.00 98.44 91 HIS A N 1
ATOM 710 C CA . HIS A 1 91 ? 2.583 -2.405 -3.107 1.00 98.44 91 HIS A CA 1
ATOM 711 C C . HIS A 1 91 ? 1.702 -3.406 -3.848 1.00 98.44 91 HIS A C 1
ATOM 713 O O . HIS A 1 91 ? 1.837 -4.611 -3.637 1.00 98.44 91 HIS A O 1
ATOM 719 N N . LEU A 1 92 ? 0.806 -2.913 -4.699 1.00 98.50 92 LEU A N 1
ATOM 720 C CA . LEU A 1 92 ? -0.157 -3.715 -5.451 1.00 98.50 92 LEU A CA 1
ATOM 721 C C . LEU A 1 92 ? 0.197 -3.645 -6.940 1.00 98.50 92 LEU A C 1
ATOM 723 O O . LEU A 1 92 ? 0.096 -2.567 -7.527 1.00 98.50 92 LEU A O 1
ATOM 727 N N . GLU A 1 93 ? 0.573 -4.761 -7.566 1.00 97.25 93 GLU A N 1
ATOM 728 C CA . GLU A 1 93 ? 0.815 -4.830 -9.018 1.00 97.25 93 GLU A CA 1
ATOM 729 C C . GLU A 1 93 ? 0.093 -6.038 -9.647 1.00 97.25 93 GLU A C 1
ATOM 731 O O . GLU A 1 93 ? 0.035 -7.104 -9.028 1.00 97.25 93 GLU A O 1
ATOM 736 N N . PRO A 1 94 ? -0.490 -5.894 -10.857 1.00 96.38 94 PRO A N 1
ATOM 737 C CA . PRO A 1 94 ? -1.173 -6.976 -11.541 1.00 96.38 94 PRO A CA 1
ATOM 738 C C . PRO A 1 94 ? -0.180 -8.024 -12.057 1.00 96.38 94 PRO A C 1
ATOM 740 O O . PRO A 1 94 ? 0.826 -7.702 -12.694 1.00 96.38 94 PRO A O 1
ATOM 743 N N . GLY A 1 95 ? -0.527 -9.295 -11.875 1.00 91.06 95 GLY A N 1
ATOM 744 C CA . GLY A 1 95 ? 0.277 -10.433 -12.308 1.00 91.06 95 GLY A CA 1
ATOM 745 C C . GLY A 1 95 ? 1.208 -10.957 -11.214 1.00 91.06 95 GLY A C 1
ATOM 746 O O . GLY A 1 95 ? 1.247 -10.457 -10.095 1.00 91.06 95 GLY A O 1
ATOM 747 N N . GLY A 1 96 ? 1.944 -12.025 -11.527 1.00 87.62 96 GLY A N 1
ATOM 748 C CA . GLY A 1 96 ? 2.738 -12.749 -10.530 1.00 87.62 96 GLY A CA 1
ATOM 749 C C . GLY A 1 96 ? 1.886 -13.561 -9.542 1.00 87.62 96 GLY A C 1
ATOM 750 O O . GLY A 1 96 ? 0.686 -13.751 -9.741 1.00 87.62 96 GLY A O 1
ATOM 751 N N . ARG A 1 97 ? 2.550 -14.116 -8.521 1.00 86.88 97 ARG A N 1
ATOM 752 C CA . ARG A 1 97 ? 1.957 -14.871 -7.397 1.00 86.88 97 ARG A CA 1
ATOM 753 C C . ARG A 1 97 ? 2.806 -14.685 -6.135 1.00 86.88 97 ARG A C 1
ATOM 755 O O . ARG A 1 97 ? 3.249 -15.662 -5.533 1.00 86.88 97 ARG A O 1
ATOM 762 N N . LEU A 1 98 ? 3.118 -13.435 -5.798 1.00 94.62 98 LEU A N 1
ATOM 763 C CA . LEU A 1 98 ? 3.929 -13.102 -4.627 1.00 94.62 98 LEU A CA 1
ATOM 764 C C . LEU A 1 98 ? 3.110 -12.245 -3.669 1.00 94.62 98 LEU A C 1
ATOM 766 O O . LEU A 1 98 ? 2.888 -11.065 -3.919 1.00 94.62 98 LEU A O 1
ATOM 770 N N . CYS A 1 99 ? 2.679 -12.856 -2.572 1.00 96.69 99 CYS A N 1
ATOM 771 C CA . CYS A 1 99 ? 1.927 -12.184 -1.526 1.00 96.69 99 CYS A CA 1
ATOM 772 C C . CYS A 1 99 ? 2.597 -12.437 -0.179 1.00 96.69 99 CYS A C 1
ATOM 774 O O . CYS A 1 99 ? 2.904 -13.584 0.152 1.00 96.69 99 CYS A O 1
ATOM 776 N N . SER A 1 100 ? 2.829 -11.357 0.560 1.00 94.31 100 SER A N 1
ATOM 777 C CA . SER A 1 100 ? 3.479 -11.331 1.878 1.00 94.31 100 SER A CA 1
ATOM 778 C C . SER A 1 100 ? 2.601 -10.611 2.880 1.00 94.31 100 SER A C 1
ATOM 780 O O . SER A 1 100 ? 2.246 -9.453 2.567 1.00 94.31 100 SER A O 1
#

Foldseek 3Di:
DDFPDWDWPAQADLAAVVNDPPHHTDNNNVSQKTWTFWTADPVGDTQGLLPHCPDPDPSVVVVVVVQVVLCVVAQAWDAVVNDPVRSRTIIGGHDHNHGD

Secondary structure (DSSP, 8-state):
--EEEEEEEES----BGGG-TTSPBPGGGGT--EEEEEEEETTS-EEEHHHHTTSSSHHHHHHHHHHHHHHHHHEEEE-TTT-GGGTT-EEEEESS-EE-